Protein AF-A0AA42AXZ3-F1 (afdb_monomer)

Secondary structure (DSSP, 8-state):
-HHHHHHHHHTT--------GGGHHHHGGG-S-EEEE-TT--TTTHHHHHHHHHHHHHTT--EEEE-TTGGG-HHHHHHHHHHHHT--SEE---HHHHHHHHHHHHHTTTT-

Mean predicted aligned error: 3.67 Å

Nearest PDB structures (foldseek):
  6jyy-assembly1_A  TM=9.536E-01  e=6.237E-09  Klebsiella pneumoniae
  6k28-assembly1_B  TM=9.363E-01  e=5.498E-09  Klebsiella pneumoniae
  6k28-assembly1_A  TM=9.667E-01  e=9.701E-09  Klebsiella pneumoniae
  6jyy-assembly1_C  TM=9.668E-01  e=1.509E-08  Klebsiella pneumoniae
  3hpd-assembly1_A  TM=9.258E-01  e=1.768E-07  Pyrococcus horikoshii OT3

Structure (mmCIF, N/CA/C/O backbone):
data_AF-A0AA42AXZ3-F1
#
_entry.id   AF-A0AA42AXZ3-F1
#
loop_
_atom_site.group_PDB
_atom_site.id
_atom_site.type_symbol
_atom_site.label_atom_id
_atom_site.label_alt_id
_atom_site.label_comp_id
_atom_site.label_asym_id
_atom_site.label_entity_id
_atom_site.label_seq_id
_atom_site.pdbx_PDB_ins_code
_atom_site.Cartn_x
_atom_site.Cartn_y
_atom_site.Cartn_z
_atom_site.occupancy
_atom_site.B_iso_or_equiv
_atom_site.auth_seq_id
_atom_site.auth_comp_id
_atom_site.auth_asym_id
_atom_site.auth_atom_id
_atom_site.pdbx_PDB_model_num
ATOM 1 N N . MET A 1 1 ? 12.403 -3.330 5.922 1.00 78.56 1 MET A N 1
ATOM 2 C CA . MET A 1 1 ? 12.225 -3.515 4.466 1.00 78.56 1 MET A CA 1
ATOM 3 C C . MET A 1 1 ? 12.734 -4.893 4.045 1.00 78.56 1 MET A C 1
ATOM 5 O O . MET A 1 1 ? 12.002 -5.622 3.389 1.00 78.56 1 MET A O 1
ATOM 9 N N . ASP A 1 2 ? 13.904 -5.294 4.543 1.00 91.69 2 ASP A N 1
ATOM 10 C CA . ASP A 1 2 ? 14.612 -6.542 4.206 1.00 91.69 2 ASP A CA 1
ATOM 11 C C . ASP A 1 2 ? 13.787 -7.823 4.348 1.00 91.69 2 ASP A C 1
ATOM 13 O O . ASP A 1 2 ? 13.803 -8.661 3.454 1.00 91.69 2 ASP A O 1
ATOM 17 N N . LEU A 1 3 ? 13.015 -7.975 5.432 1.00 96.62 3 LEU A N 1
ATOM 18 C CA . LEU A 1 3 ? 12.191 -9.172 5.631 1.00 96.62 3 LEU A CA 1
ATOM 19 C C . LEU A 1 3 ? 11.169 -9.367 4.499 1.00 96.62 3 LEU A C 1
ATOM 21 O O . LEU A 1 3 ? 10.992 -10.486 4.028 1.00 96.62 3 LEU A O 1
ATOM 25 N N . MET A 1 4 ? 10.526 -8.289 4.038 1.00 95.00 4 MET A N 1
ATOM 26 C CA . MET A 1 4 ? 9.554 -8.361 2.942 1.00 95.00 4 MET A CA 1
ATOM 27 C C . MET A 1 4 ? 10.238 -8.734 1.625 1.00 95.00 4 MET A C 1
ATOM 29 O O . MET A 1 4 ? 9.765 -9.631 0.933 1.00 95.00 4 MET A O 1
ATOM 33 N N . ALA A 1 5 ? 11.377 -8.104 1.312 1.00 97.12 5 ALA A N 1
ATOM 34 C CA . ALA A 1 5 ? 12.161 -8.437 0.123 1.00 97.12 5 ALA A CA 1
ATOM 35 C C . ALA A 1 5 ? 12.612 -9.905 0.140 1.00 97.12 5 ALA A C 1
ATOM 37 O O . ALA A 1 5 ? 12.344 -10.645 -0.800 1.00 97.12 5 ALA A O 1
ATOM 38 N N . ASN A 1 6 ? 13.214 -10.357 1.240 1.00 98.06 6 ASN A N 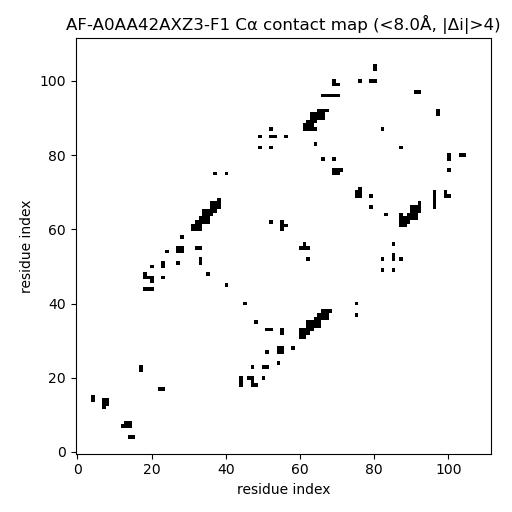1
ATOM 39 C CA . ASN A 1 6 ? 13.697 -11.729 1.379 1.00 98.06 6 ASN A CA 1
ATOM 40 C C . ASN A 1 6 ? 12.563 -12.756 1.338 1.00 98.06 6 ASN A C 1
ATOM 42 O O . ASN A 1 6 ? 12.744 -13.834 0.784 1.00 98.06 6 ASN A O 1
ATOM 46 N N . THR A 1 7 ? 11.386 -12.427 1.875 1.00 98.12 7 THR A N 1
ATOM 47 C CA . THR A 1 7 ? 10.211 -13.306 1.788 1.00 98.12 7 THR A CA 1
ATOM 48 C C . THR A 1 7 ? 9.740 -13.449 0.339 1.00 98.12 7 THR A C 1
ATOM 50 O O . THR A 1 7 ? 9.500 -14.564 -0.117 1.00 98.12 7 THR A O 1
ATOM 53 N N . LEU A 1 8 ? 9.664 -12.340 -0.407 1.00 97.81 8 LEU A N 1
ATOM 54 C CA . LEU A 1 8 ? 9.301 -12.356 -1.827 1.00 97.81 8 LEU A CA 1
ATOM 55 C C . LEU A 1 8 ? 10.331 -13.133 -2.659 1.00 97.81 8 LEU A C 1
ATOM 57 O O . LEU A 1 8 ? 9.946 -14.005 -3.438 1.00 97.81 8 LEU A O 1
ATOM 61 N N . LEU A 1 9 ? 11.626 -12.903 -2.426 1.00 98.31 9 LEU A N 1
ATOM 62 C CA . LEU A 1 9 ? 12.713 -13.656 -3.061 1.00 98.31 9 LEU A CA 1
ATOM 63 C C . LEU A 1 9 ? 12.623 -15.156 -2.755 1.00 98.31 9 LEU A C 1
ATOM 65 O O . LEU A 1 9 ? 12.719 -15.975 -3.663 1.00 98.31 9 LEU A O 1
ATOM 69 N N . ALA A 1 10 ? 12.383 -15.528 -1.494 1.00 98.44 10 ALA A N 1
ATOM 70 C CA . ALA A 1 10 ? 12.232 -16.924 -1.088 1.00 98.44 10 ALA A CA 1
ATOM 71 C C . ALA A 1 10 ? 11.014 -17.604 -1.740 1.00 98.44 10 ALA A C 1
ATOM 73 O O . ALA A 1 10 ? 11.041 -18.811 -1.966 1.00 98.44 10 ALA A O 1
ATOM 74 N N . SER A 1 11 ? 9.969 -16.841 -2.084 1.00 97.56 11 SER A N 1
ATOM 75 C CA . SER A 1 11 ? 8.827 -17.330 -2.871 1.00 97.56 11 SER A CA 1
ATOM 76 C C . SER A 1 11 ? 9.055 -17.348 -4.391 1.00 97.56 11 SER A C 1
ATOM 78 O O . SER A 1 11 ? 8.154 -17.736 -5.128 1.00 97.56 11 SER A O 1
ATOM 80 N N . GLY A 1 12 ? 10.236 -16.942 -4.871 1.00 98.00 12 GLY A N 1
ATOM 81 C CA . GLY A 1 12 ? 10.576 -16.894 -6.296 1.00 98.00 12 GLY A CA 1
ATOM 82 C C . GLY A 1 12 ? 10.124 -15.626 -7.028 1.00 98.00 12 GLY A C 1
ATOM 83 O O . GLY A 1 12 ? 10.172 -15.588 -8.254 1.00 98.00 12 GLY A O 1
ATOM 84 N N . ALA A 1 13 ? 9.689 -14.591 -6.304 1.00 98.00 13 ALA A N 1
ATOM 85 C CA . ALA A 1 13 ? 9.350 -13.293 -6.880 1.00 98.00 13 ALA A CA 1
ATOM 86 C C . ALA A 1 13 ? 10.583 -12.376 -6.979 1.00 98.00 13 ALA A C 1
ATOM 88 O O . ALA A 1 13 ? 11.624 -12.635 -6.375 1.00 98.00 13 ALA A O 1
ATOM 89 N N . SER A 1 14 ? 10.444 -11.267 -7.709 1.00 97.69 14 SER A N 1
ATOM 90 C CA . SER A 1 14 ? 11.476 -10.233 -7.854 1.00 97.69 14 SER A CA 1
ATOM 91 C C . SER A 1 14 ? 10.997 -8.915 -7.225 1.00 97.69 14 SER A C 1
ATOM 93 O O . SER A 1 14 ? 10.226 -8.187 -7.854 1.00 97.69 14 SER A O 1
ATOM 95 N N . PRO A 1 15 ? 11.359 -8.614 -5.963 1.00 97.69 15 PRO A N 1
ATOM 96 C CA . PRO A 1 15 ? 10.904 -7.405 -5.288 1.00 97.69 15 PRO A CA 1
ATOM 97 C C . PRO A 1 15 ? 11.720 -6.169 -5.681 1.00 97.69 15 PRO A C 1
ATOM 99 O O . PRO A 1 15 ? 12.938 -6.231 -5.833 1.00 97.69 15 PRO A O 1
ATOM 102 N N . ALA A 1 16 ? 11.053 -5.017 -5.714 1.00 97.12 16 ALA A N 1
ATOM 103 C CA . ALA A 1 16 ? 11.684 -3.704 -5.757 1.00 97.12 16 ALA A CA 1
ATOM 104 C C . ALA A 1 16 ? 10.939 -2.736 -4.830 1.00 97.12 16 ALA A C 1
ATOM 106 O O . ALA A 1 16 ? 9.718 -2.819 -4.687 1.00 97.12 16 ALA A O 1
ATOM 107 N N . MET A 1 17 ? 11.675 -1.826 -4.188 1.00 96.00 17 MET A N 1
ATOM 108 C CA . MET A 1 17 ? 11.123 -0.871 -3.225 1.00 96.00 17 MET A CA 1
ATOM 109 C C . MET A 1 17 ? 11.361 0.556 -3.695 1.00 96.00 17 MET A C 1
ATOM 111 O O . MET A 1 17 ? 12.490 1.038 -3.686 1.00 96.00 17 MET A O 1
ATOM 115 N N . LEU A 1 18 ? 10.279 1.231 -4.075 1.00 94.62 18 LEU A N 1
ATOM 116 C CA . LEU A 1 18 ? 10.318 2.573 -4.635 1.00 94.62 18 LEU A CA 1
ATOM 117 C C . LEU A 1 18 ? 9.535 3.548 -3.758 1.00 94.62 18 LEU A C 1
ATOM 119 O O . LEU A 1 18 ? 8.449 3.244 -3.267 1.00 94.62 18 LEU A O 1
ATOM 123 N N . HIS A 1 19 ? 10.099 4.739 -3.595 1.00 94.50 19 HIS A N 1
ATOM 124 C CA . HIS A 1 19 ? 9.443 5.889 -2.964 1.00 94.50 19 HIS A CA 1
ATOM 125 C C . HIS A 1 19 ? 9.576 7.167 -3.809 1.00 94.50 19 HIS A C 1
ATOM 127 O O . HIS A 1 19 ? 8.847 8.132 -3.584 1.00 94.50 19 HIS A O 1
ATOM 133 N N . CYS A 1 20 ? 10.488 7.174 -4.786 1.00 96.75 20 CYS A N 1
ATOM 134 C CA . CYS A 1 20 ? 10.747 8.289 -5.683 1.00 96.75 20 CYS A CA 1
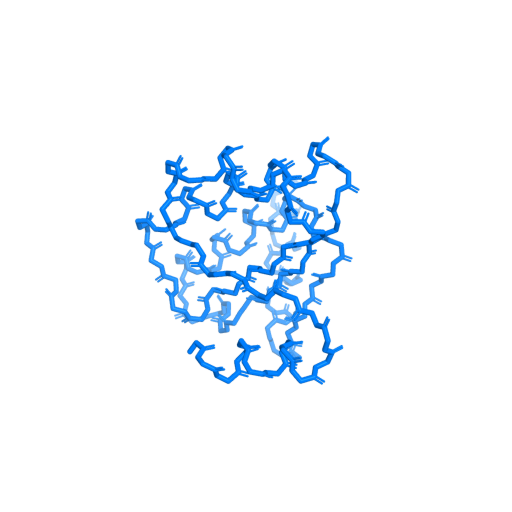ATOM 135 C C . CYS A 1 20 ? 9.610 8.430 -6.704 1.00 96.75 20 CYS A C 1
ATOM 137 O O . CYS A 1 20 ? 9.347 7.508 -7.474 1.00 96.75 20 CYS A O 1
ATOM 139 N N . LEU A 1 21 ? 8.940 9.586 -6.720 1.00 97.62 21 LEU A N 1
ATOM 140 C CA . LEU A 1 21 ? 7.823 9.853 -7.633 1.00 97.62 21 LEU A CA 1
ATOM 141 C C . LEU A 1 21 ? 8.267 9.792 -9.102 1.00 97.62 21 LEU A C 1
ATOM 143 O O . LEU A 1 21 ? 7.516 9.347 -9.964 1.00 97.62 21 LEU A O 1
ATOM 147 N N . GLN A 1 22 ? 9.493 10.233 -9.369 1.00 98.00 22 GLN A N 1
ATOM 148 C CA . GLN A 1 22 ? 10.075 10.337 -10.701 1.00 98.00 22 GLN A CA 1
ATOM 149 C C . GLN A 1 22 ? 10.325 8.966 -11.338 1.00 98.00 22 GLN A C 1
ATOM 151 O O . GLN A 1 22 ? 10.297 8.866 -12.555 1.00 98.00 22 GLN A O 1
ATOM 156 N N . GLU A 1 23 ? 10.515 7.915 -10.535 1.00 97.88 23 GLU A N 1
ATOM 157 C CA . GLU A 1 23 ? 10.735 6.551 -11.032 1.00 97.88 23 GLU A CA 1
ATOM 158 C C . GLU A 1 23 ? 9.425 5.807 -11.340 1.00 97.88 23 GLU A C 1
ATOM 160 O O . GLU A 1 23 ? 9.438 4.781 -12.016 1.00 97.88 23 GLU A O 1
ATOM 165 N N . ILE A 1 24 ? 8.276 6.301 -10.858 1.00 98.25 24 ILE A N 1
ATOM 166 C CA . ILE A 1 24 ? 6.986 5.606 -10.990 1.00 98.25 24 ILE A CA 1
ATOM 167 C C . ILE A 1 24 ? 6.591 5.348 -12.455 1.00 98.25 24 ILE A C 1
ATOM 169 O O . ILE A 1 24 ? 6.209 4.205 -12.736 1.00 98.25 24 ILE A O 1
ATOM 173 N N . PRO A 1 25 ? 6.680 6.323 -13.388 1.00 98.12 25 PRO A N 1
ATOM 174 C CA . PRO A 1 25 ? 6.317 6.098 -14.788 1.00 98.12 25 PRO A CA 1
ATOM 175 C C . PRO A 1 25 ? 7.204 5.062 -15.480 1.00 98.12 25 PRO A C 1
ATOM 177 O O . PRO A 1 25 ? 6.711 4.316 -16.322 1.00 98.12 25 PRO A O 1
ATOM 180 N N . ASP A 1 26 ? 8.479 4.994 -15.097 1.00 98.06 26 ASP A N 1
ATOM 181 C CA . ASP A 1 26 ? 9.461 4.109 -15.720 1.00 98.06 26 ASP A CA 1
ATOM 182 C C . ASP A 1 26 ? 9.379 2.690 -15.148 1.00 98.06 26 ASP A C 1
ATOM 184 O O . ASP A 1 26 ? 9.478 1.712 -15.882 1.00 98.06 26 ASP A O 1
ATOM 188 N N . PHE A 1 27 ? 9.165 2.550 -13.836 1.00 97.69 27 PHE A N 1
ATOM 189 C CA . PHE A 1 27 ? 9.249 1.256 -13.160 1.00 97.69 27 PHE A CA 1
ATOM 190 C C . PHE A 1 27 ? 7.920 0.489 -13.129 1.00 97.69 27 PHE A C 1
ATOM 192 O O . PHE A 1 27 ? 7.876 -0.717 -13.378 1.00 97.69 27 PHE A O 1
ATOM 199 N N . THR A 1 28 ? 6.811 1.172 -12.828 1.00 97.75 28 THR A N 1
ATOM 200 C CA . THR A 1 28 ? 5.493 0.535 -12.617 1.00 97.75 28 THR A CA 1
ATOM 201 C C . THR A 1 28 ? 5.009 -0.294 -13.820 1.00 97.75 28 THR A C 1
ATOM 203 O O . THR A 1 28 ? 4.453 -1.377 -13.600 1.00 97.75 28 THR A O 1
ATOM 206 N N . PRO A 1 29 ? 5.249 0.106 -15.089 1.00 98.00 29 PRO A N 1
ATOM 207 C CA . PRO A 1 29 ? 4.901 -0.716 -16.250 1.00 98.00 29 PRO A CA 1
ATOM 208 C C . PRO A 1 29 ? 5.560 -2.099 -16.281 1.00 98.00 29 PRO A C 1
ATOM 210 O O . PRO A 1 29 ? 5.002 -3.012 -16.892 1.00 98.00 29 PRO A O 1
ATOM 213 N N . HIS A 1 30 ? 6.686 -2.290 -15.591 1.00 97.56 30 HIS A N 1
ATOM 214 C CA . HIS A 1 30 ? 7.419 -3.557 -15.547 1.00 97.56 30 HIS A CA 1
ATOM 215 C C . HIS A 1 30 ? 7.071 -4.442 -14.344 1.00 97.56 30 HIS A C 1
ATOM 217 O O . HIS A 1 30 ? 7.394 -5.625 -14.358 1.00 97.56 30 HIS A O 1
ATOM 223 N N . ALA A 1 31 ? 6.395 -3.913 -13.321 1.00 97.56 31 ALA A N 1
ATOM 224 C CA . ALA A 1 31 ? 5.989 -4.692 -12.152 1.00 97.56 31 ALA A CA 1
ATOM 225 C C . ALA A 1 31 ? 4.730 -5.523 -12.441 1.00 97.56 31 ALA A C 1
ATOM 227 O O . ALA A 1 31 ? 3.803 -5.007 -13.055 1.00 97.56 31 ALA A O 1
ATOM 228 N N . ASP A 1 32 ? 4.640 -6.769 -11.972 1.00 98.00 32 ASP A N 1
ATOM 229 C CA . ASP A 1 32 ? 3.429 -7.602 -12.134 1.00 98.00 32 ASP A CA 1
ATOM 230 C C . ASP A 1 32 ? 2.311 -7.258 -11.136 1.00 98.00 32 ASP A C 1
ATOM 232 O O . ASP A 1 32 ? 1.144 -7.589 -11.341 1.00 98.00 32 ASP A O 1
ATOM 236 N N . GLY A 1 33 ? 2.656 -6.558 -10.058 1.00 97.75 33 GLY A N 1
ATOM 237 C CA . GLY A 1 33 ? 1.720 -6.073 -9.056 1.00 97.75 33 GLY A CA 1
ATOM 238 C C . GLY A 1 33 ? 2.380 -5.074 -8.114 1.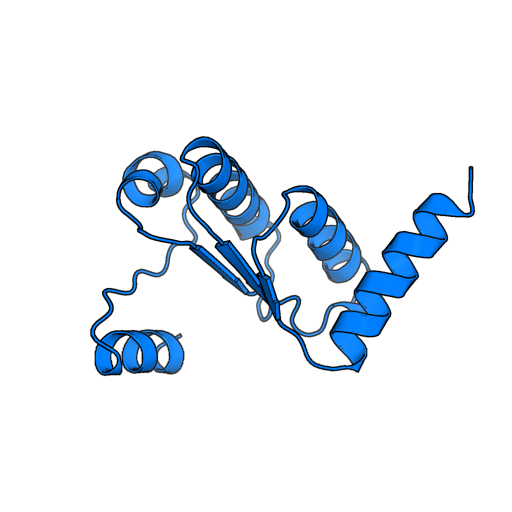00 97.75 33 GLY A C 1
ATOM 239 O O . GLY A 1 33 ? 3.600 -4.906 -8.113 1.00 97.75 33 GLY A O 1
ATOM 240 N N . LEU A 1 34 ? 1.561 -4.408 -7.307 1.00 98.50 34 LEU A N 1
ATOM 241 C CA . LEU A 1 34 ? 1.997 -3.380 -6.362 1.00 98.50 34 LEU A CA 1
ATOM 242 C C . LEU A 1 34 ? 1.547 -3.731 -4.938 1.00 98.50 34 LEU A C 1
ATOM 244 O O . LEU A 1 34 ? 0.439 -4.215 -4.720 1.00 98.50 34 LEU A O 1
ATOM 248 N N . CYS A 1 35 ? 2.391 -3.447 -3.950 1.00 98.12 35 CYS A N 1
ATOM 249 C CA . CYS A 1 35 ? 2.024 -3.494 -2.539 1.00 98.12 35 CYS A CA 1
ATOM 250 C C . CYS A 1 35 ? 2.262 -2.117 -1.920 1.00 98.12 35 CYS A C 1
ATOM 252 O O . CYS A 1 35 ? 3.393 -1.630 -1.911 1.00 98.12 35 CYS A O 1
ATOM 254 N N . LEU A 1 36 ? 1.204 -1.496 -1.398 1.00 98.25 36 LEU A N 1
ATOM 255 C CA . LEU A 1 36 ? 1.290 -0.254 -0.640 1.00 98.25 36 LEU A CA 1
ATOM 256 C C . LEU A 1 36 ? 1.066 -0.543 0.841 1.00 98.25 36 LEU A C 1
ATOM 258 O O . LEU A 1 36 ? -0.007 -0.986 1.246 1.00 98.25 36 LEU A O 1
ATOM 262 N N . ASN A 1 37 ? 2.081 -0.250 1.651 1.00 97.19 37 ASN A N 1
ATOM 263 C CA . ASN A 1 37 ? 2.031 -0.354 3.103 1.00 97.19 37 ASN A CA 1
ATOM 264 C C . ASN A 1 37 ? 2.297 1.024 3.715 1.00 97.19 37 ASN A C 1
ATOM 266 O O . ASN A 1 37 ? 3.312 1.655 3.420 1.00 97.19 37 ASN A O 1
ATOM 270 N N . VAL A 1 38 ? 1.395 1.488 4.580 1.00 96.75 38 VAL A N 1
ATOM 271 C CA . VAL A 1 38 ? 1.491 2.828 5.184 1.00 96.75 38 VAL A CA 1
ATOM 272 C C . VAL A 1 38 ? 2.133 2.830 6.571 1.00 96.75 38 VAL A C 1
ATOM 274 O O . VAL A 1 38 ? 2.095 3.850 7.249 1.00 96.75 38 VAL A O 1
ATOM 277 N N . GLY A 1 39 ? 2.745 1.736 7.036 1.00 95.62 39 GLY A N 1
ATOM 278 C CA . GLY A 1 39 ? 3.312 1.620 8.390 1.00 95.62 39 GLY A CA 1
ATOM 279 C C . GLY A 1 39 ? 4.225 2.787 8.774 1.00 95.62 39 GLY A C 1
ATOM 280 O O . GLY A 1 39 ? 4.094 3.343 9.863 1.00 95.62 39 GLY A O 1
ATOM 281 N N . THR A 1 40 ? 5.037 3.257 7.829 1.00 94.94 40 THR A N 1
ATOM 282 C CA . THR A 1 40 ? 5.908 4.436 7.963 1.00 94.94 40 THR A CA 1
ATOM 283 C C . THR A 1 40 ? 5.471 5.573 7.032 1.00 94.94 40 THR A C 1
ATOM 285 O O . THR A 1 40 ? 6.276 6.100 6.269 1.00 94.94 40 THR A O 1
ATOM 288 N N . LEU A 1 41 ? 4.175 5.906 7.035 1.00 95.62 41 LEU A N 1
ATOM 289 C CA . LEU A 1 41 ? 3.600 6.949 6.182 1.00 95.62 41 LEU A CA 1
ATOM 290 C C . LEU A 1 41 ? 4.339 8.289 6.327 1.00 95.62 41 LEU A C 1
ATOM 292 O O . LEU A 1 41 ? 4.493 8.801 7.435 1.00 95.62 41 LEU A O 1
ATOM 296 N N . SER A 1 42 ? 4.711 8.872 5.187 1.00 95.62 42 SER A N 1
ATOM 297 C CA . SER A 1 42 ? 5.300 10.208 5.069 1.00 95.62 42 SER A CA 1
ATOM 298 C C . SER A 1 42 ? 4.505 11.035 4.049 1.00 95.62 42 SER A C 1
ATOM 300 O O . SER A 1 42 ? 4.135 10.485 3.004 1.00 95.62 42 SER A O 1
ATOM 302 N N . PRO A 1 43 ? 4.244 12.334 4.301 1.00 95.19 43 PRO A N 1
ATOM 303 C CA . PRO A 1 43 ? 3.609 13.211 3.316 1.00 95.19 43 PRO A CA 1
ATOM 304 C C . PRO A 1 43 ? 4.404 13.296 2.007 1.00 95.19 43 PRO A C 1
ATOM 306 O O . PRO A 1 43 ? 3.792 13.376 0.946 1.00 95.19 43 PRO A O 1
ATOM 309 N N . ASP A 1 44 ? 5.733 13.178 2.062 1.00 95.88 44 ASP A N 1
ATOM 310 C CA . ASP A 1 44 ? 6.601 13.258 0.880 1.00 95.88 44 ASP A CA 1
ATOM 311 C C . ASP A 1 44 ? 6.460 12.036 -0.039 1.00 95.88 44 ASP A C 1
ATOM 313 O O . ASP A 1 44 ? 6.703 12.121 -1.240 1.00 95.88 44 ASP A O 1
ATOM 317 N N . TRP A 1 45 ? 6.051 10.887 0.510 1.00 95.00 45 TRP A N 1
ATOM 318 C CA . TRP A 1 45 ? 5.879 9.643 -0.252 1.00 95.00 45 TRP A CA 1
ATOM 319 C C . TRP A 1 45 ? 4.449 9.445 -0.750 1.00 95.00 45 TRP A C 1
ATOM 321 O O . TRP A 1 45 ? 4.217 8.642 -1.655 1.00 95.00 45 TRP A O 1
ATOM 331 N N . LEU A 1 46 ? 3.480 10.169 -0.183 1.00 96.44 46 LEU A N 1
ATOM 332 C CA . LEU A 1 46 ? 2.073 10.034 -0.548 1.00 96.44 46 LEU A CA 1
ATOM 333 C C . LEU A 1 46 ? 1.806 10.295 -2.047 1.00 96.44 46 LEU A C 1
ATOM 335 O O . LEU A 1 46 ? 1.056 9.515 -2.640 1.00 96.44 46 LEU A O 1
ATOM 339 N N . PRO A 1 47 ? 2.412 11.309 -2.701 1.00 98.00 47 PRO A N 1
ATOM 340 C CA . PRO A 1 47 ? 2.275 11.484 -4.146 1.00 98.00 47 PRO A CA 1
ATOM 341 C C . PRO A 1 47 ? 2.726 10.251 -4.940 1.00 98.00 47 PRO A C 1
ATOM 343 O O . PRO A 1 47 ? 2.017 9.819 -5.848 1.00 98.00 47 PRO A O 1
ATOM 346 N N . SER A 1 48 ? 3.854 9.639 -4.563 1.00 98.06 48 SER A N 1
ATOM 347 C CA . SER A 1 48 ? 4.379 8.427 -5.206 1.00 98.06 48 SER A CA 1
ATOM 348 C C . SER A 1 48 ? 3.439 7.238 -5.027 1.00 98.06 48 SER A C 1
ATOM 350 O O . SER A 1 48 ? 3.172 6.521 -5.987 1.00 98.06 48 SER A O 1
ATOM 352 N N . MET A 1 49 ? 2.881 7.057 -3.823 1.00 98.19 49 MET A N 1
ATOM 353 C CA . MET A 1 49 ? 1.910 5.994 -3.538 1.00 98.19 49 MET A CA 1
ATOM 354 C C . MET A 1 49 ? 0.656 6.116 -4.413 1.00 98.19 49 MET A C 1
ATOM 356 O O . MET A 1 49 ? 0.233 5.131 -5.016 1.00 98.19 49 MET A O 1
ATOM 360 N N . LYS A 1 50 ? 0.079 7.322 -4.512 1.00 98.44 50 LYS A N 1
ATOM 361 C CA . LYS A 1 50 ? -1.109 7.576 -5.344 1.00 98.44 50 LYS A CA 1
ATOM 362 C C . LYS A 1 50 ? -0.815 7.363 -6.826 1.00 98.44 50 LYS A C 1
ATOM 364 O O . LYS A 1 50 ? -1.544 6.627 -7.478 1.00 98.44 50 LYS A O 1
ATOM 369 N N . SER A 1 51 ? 0.286 7.934 -7.317 1.00 98.56 51 SER A N 1
ATOM 370 C CA . SER A 1 51 ? 0.719 7.794 -8.712 1.00 98.56 51 SER A CA 1
ATOM 371 C C . SER A 1 51 ? 0.926 6.323 -9.099 1.00 98.56 51 SER A C 1
ATOM 373 O O . SER A 1 51 ? 0.429 5.874 -10.130 1.00 98.56 51 SER A O 1
ATOM 375 N N . ALA A 1 52 ? 1.570 5.531 -8.234 1.00 98.50 52 ALA A N 1
ATOM 376 C CA . ALA A 1 52 ? 1.773 4.102 -8.467 1.00 98.50 52 ALA A CA 1
ATOM 377 C C . ALA A 1 52 ? 0.449 3.322 -8.515 1.00 98.50 52 ALA A C 1
ATOM 379 O O . ALA A 1 52 ? 0.258 2.495 -9.406 1.00 98.50 52 ALA A O 1
ATOM 380 N N . ALA A 1 53 ? -0.480 3.592 -7.589 1.00 98.62 53 ALA A N 1
ATOM 381 C CA . ALA A 1 53 ? -1.793 2.944 -7.565 1.00 98.62 53 ALA A CA 1
ATOM 382 C C . ALA A 1 53 ? -2.661 3.328 -8.778 1.00 98.62 53 ALA A C 1
ATOM 384 O O . ALA A 1 53 ? -3.323 2.477 -9.368 1.00 98.62 53 ALA A O 1
ATOM 385 N N . GLU A 1 54 ? -2.647 4.592 -9.196 1.00 98.62 54 GLU A N 1
ATOM 386 C CA . GLU A 1 54 ? -3.351 5.040 -10.401 1.00 98.62 54 GLU A CA 1
ATOM 387 C C . GLU A 1 54 ? -2.783 4.380 -11.662 1.00 98.62 54 GLU A C 1
ATOM 389 O O . GLU A 1 54 ? -3.544 3.855 -12.477 1.00 98.62 54 GLU A O 1
ATOM 394 N N . LEU A 1 55 ? -1.457 4.341 -11.800 1.00 98.62 55 LEU A N 1
ATOM 395 C CA . LEU A 1 55 ? -0.797 3.752 -12.962 1.00 98.62 55 LEU A CA 1
ATOM 396 C C . LEU A 1 55 ? -0.987 2.230 -13.027 1.00 98.62 55 LEU A C 1
ATOM 398 O O . LEU A 1 55 ? -1.315 1.700 -14.086 1.00 98.62 55 LEU A O 1
ATOM 402 N N . VAL A 1 56 ? -0.855 1.510 -11.908 1.00 98.31 56 VAL A N 1
ATOM 403 C CA . VAL A 1 56 ? -1.058 0.049 -11.887 1.00 98.31 56 VAL A CA 1
ATOM 404 C C . VAL A 1 56 ? -2.506 -0.315 -12.253 1.00 98.31 56 VAL A C 1
ATOM 406 O O . VAL A 1 56 ? -2.725 -1.264 -13.007 1.00 98.31 56 VAL A O 1
ATOM 409 N N . ASN A 1 57 ? -3.484 0.502 -11.836 1.00 98.44 57 ASN A N 1
ATOM 410 C CA . ASN A 1 57 ? -4.883 0.366 -12.246 1.00 98.44 57 ASN A CA 1
ATOM 411 C C . ASN A 1 57 ? -5.083 0.608 -13.747 1.00 98.44 57 ASN A C 1
ATOM 413 O O . ASN A 1 57 ? -5.790 -0.162 -14.395 1.00 98.44 57 ASN A O 1
ATOM 417 N N . GLN A 1 58 ? -4.474 1.659 -14.309 1.00 98.44 58 GLN A N 1
A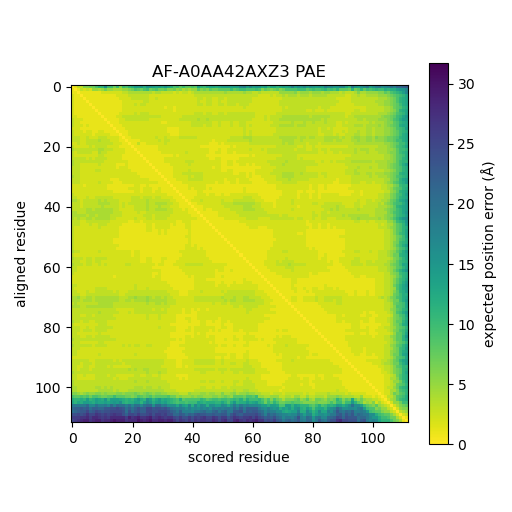TOM 418 C CA . GLN A 1 58 ? -4.539 1.947 -15.750 1.00 98.44 58 GLN A CA 1
ATOM 419 C C . GLN A 1 58 ? -3.968 0.796 -16.587 1.00 98.44 58 GLN A 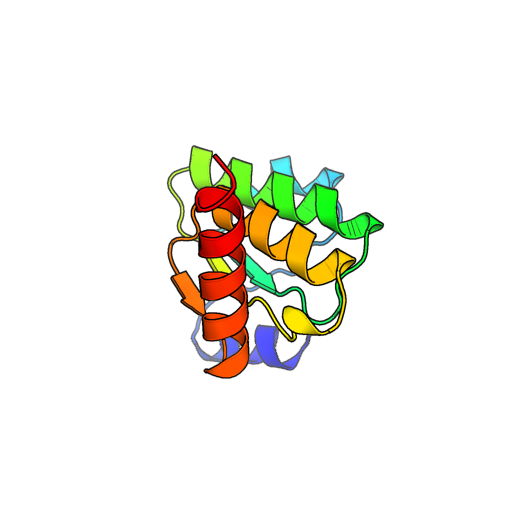C 1
ATOM 421 O O . GLN A 1 58 ? -4.473 0.504 -17.668 1.00 98.44 58 GLN A O 1
ATOM 426 N N . LEU A 1 59 ? -2.950 0.114 -16.062 1.00 98.38 59 LEU A N 1
ATOM 427 C CA . LEU A 1 59 ? -2.325 -1.054 -16.678 1.00 98.38 59 LEU A CA 1
ATOM 428 C C . LEU A 1 59 ? -3.092 -2.366 -16.431 1.00 98.38 59 LEU A C 1
ATOM 430 O O . LEU A 1 59 ? -2.666 -3.413 -16.913 1.00 98.38 59 LEU A O 1
ATOM 434 N N . GLY A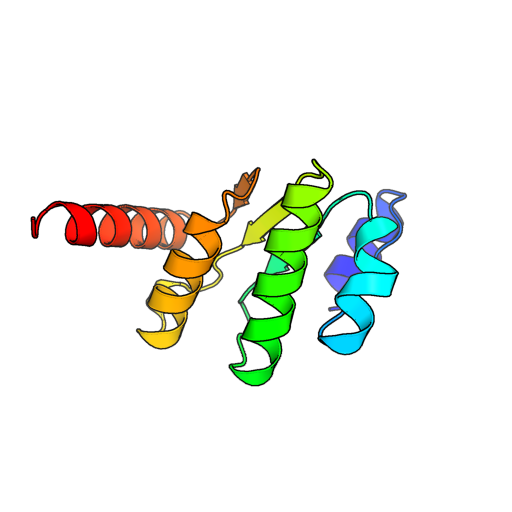 1 60 ? -4.199 -2.335 -15.680 1.00 98.19 60 GLY A N 1
ATOM 435 C CA . GLY A 1 60 ? -4.999 -3.518 -15.358 1.00 98.19 60 GLY A CA 1
ATOM 436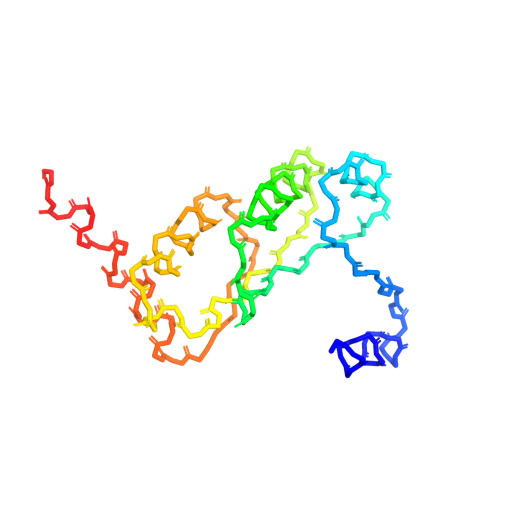 C C . GLY A 1 60 ? -4.297 -4.515 -14.431 1.00 98.19 60 GLY A C 1
ATOM 437 O O . GLY A 1 60 ? -4.626 -5.700 -14.447 1.00 98.19 60 GLY A O 1
ATOM 438 N N . LYS A 1 61 ? -3.319 -4.059 -13.642 1.00 98.38 61 LYS A N 1
ATOM 439 C CA . LYS A 1 61 ? -2.513 -4.903 -12.755 1.00 98.38 61 LYS A CA 1
ATOM 440 C C . LYS A 1 61 ? -3.004 -4.813 -11.305 1.00 98.38 61 LYS A C 1
ATOM 442 O O . LYS A 1 61 ? -3.411 -3.739 -10.857 1.00 98.38 61 LYS A O 1
ATOM 447 N N . PRO A 1 62 ? -2.986 -5.924 -10.547 1.00 98.44 62 PRO A N 1
ATOM 448 C CA . PRO A 1 62 ? -3.512 -5.942 -9.192 1.00 98.44 62 PRO A CA 1
ATOM 449 C C . PRO A 1 62 ? -2.584 -5.214 -8.221 1.00 98.44 62 PRO A C 1
ATOM 451 O O . PRO A 1 62 ? -1.358 -5.205 -8.369 1.00 98.44 62 PRO A O 1
ATOM 454 N N . TRP A 1 63 ? -3.173 -4.676 -7.157 1.00 98.75 63 TRP A N 1
ATOM 455 C CA . TRP A 1 63 ? -2.400 -4.149 -6.044 1.00 98.75 63 TRP A CA 1
ATOM 456 C C . TRP A 1 63 ? -3.047 -4.421 -4.692 1.00 98.75 63 TRP A C 1
ATOM 458 O O . TRP A 1 63 ? -4.271 -4.525 -4.566 1.00 98.75 63 TRP A O 1
ATOM 468 N N . VAL A 1 64 ? -2.188 -4.579 -3.689 1.00 98.75 64 VAL A N 1
ATOM 469 C CA . VAL A 1 64 ? -2.546 -4.867 -2.302 1.00 98.75 64 VAL A CA 1
ATOM 470 C C . VAL A 1 64 ? -2.329 -3.616 -1.466 1.00 98.75 64 VAL A C 1
ATOM 472 O O . VAL A 1 64 ? -1.283 -2.971 -1.560 1.00 98.75 64 VAL A O 1
ATOM 475 N N . PHE A 1 65 ? -3.302 -3.303 -0.618 1.00 98.75 65 PHE A N 1
ATOM 476 C CA . PHE A 1 65 ? -3.219 -2.213 0.342 1.00 98.75 65 PHE A CA 1
ATOM 477 C C . PHE A 1 65 ? -3.185 -2.744 1.779 1.00 98.75 65 PHE A C 1
ATOM 479 O O . PHE A 1 65 ? -4.088 -3.475 2.191 1.00 98.75 65 PHE A O 1
ATOM 486 N N . ASP A 1 66 ? -2.160 -2.358 2.541 1.00 98.56 66 ASP A N 1
ATOM 487 C CA . ASP A 1 66 ? -2.026 -2.644 3.973 1.00 98.56 66 ASP A CA 1
ATOM 488 C C . ASP A 1 66 ? -2.131 -1.334 4.788 1.00 98.56 66 ASP A C 1
ATOM 490 O O . ASP A 1 66 ? -1.162 -0.558 4.838 1.00 98.56 66 ASP A O 1
ATOM 494 N N . PRO A 1 67 ? -3.300 -1.046 5.405 1.00 98.06 67 PRO A N 1
ATOM 495 C CA . PRO A 1 67 ? -3.601 0.200 6.103 1.00 98.06 67 PRO A CA 1
ATOM 496 C C . PRO A 1 67 ? -3.054 0.195 7.543 1.00 98.06 67 PRO A C 1
ATOM 498 O O . PRO A 1 67 ? -3.772 0.530 8.487 1.00 98.06 67 PRO A O 1
ATOM 501 N N . VAL A 1 68 ? -1.790 -0.208 7.722 1.00 98.50 68 VAL A N 1
ATOM 502 C CA . VAL A 1 68 ? -1.143 -0.379 9.033 1.00 98.50 68 VAL A CA 1
ATOM 503 C C . VAL A 1 68 ? -1.448 0.792 9.963 1.00 98.50 68 VAL A C 1
ATOM 505 O O . VAL A 1 68 ? -1.173 1.955 9.644 1.00 98.50 68 VAL A O 1
ATOM 508 N N . ALA A 1 69 ? -1.980 0.464 11.138 1.00 97.62 69 ALA A N 1
ATOM 509 C CA . ALA A 1 69 ? -2.324 1.393 12.201 1.00 97.62 69 ALA A CA 1
ATOM 510 C C . ALA A 1 69 ? -3.265 2.534 11.768 1.00 97.62 69 ALA A C 1
ATOM 512 O O . ALA A 1 69 ? -3.141 3.628 12.304 1.00 97.62 69 ALA A O 1
ATOM 513 N N . VAL A 1 70 ? -4.188 2.319 10.818 1.00 97.69 70 VAL A N 1
ATOM 514 C CA . VAL A 1 70 ? -5.071 3.354 10.222 1.00 97.69 70 VAL A CA 1
ATOM 515 C C . VAL A 1 70 ? -5.688 4.347 11.219 1.00 97.69 70 VAL A C 1
ATOM 517 O O . VAL A 1 70 ? -5.781 5.533 10.913 1.00 97.69 70 VAL A O 1
ATOM 520 N N . SER A 1 71 ? -6.035 3.900 12.427 1.00 95.56 71 SER A N 1
ATOM 521 C CA . SER A 1 71 ? -6.641 4.726 13.483 1.00 95.56 71 SER A CA 1
ATOM 522 C C . SER A 1 71 ? -5.649 5.549 14.313 1.00 95.56 71 SER A C 1
ATOM 524 O O . SER A 1 71 ? -6.064 6.242 15.235 1.00 95.56 71 SER A O 1
ATOM 526 N N . ALA A 1 72 ? -4.344 5.455 14.050 1.00 96.19 72 ALA A N 1
ATOM 527 C CA . ALA A 1 72 ? -3.313 6.090 14.874 1.00 96.19 72 ALA A CA 1
ATOM 528 C C . ALA A 1 72 ? -3.271 7.619 14.732 1.00 96.19 72 ALA A C 1
ATOM 530 O O . ALA A 1 72 ? -2.747 8.296 15.613 1.00 96.19 72 ALA A O 1
ATOM 531 N N . SER A 1 73 ? -3.781 8.172 13.627 1.00 96.69 73 SER A N 1
ATOM 532 C CA . SER A 1 73 ? -3.913 9.617 13.433 1.00 96.69 73 SER A CA 1
ATOM 533 C C . SER A 1 73 ? -4.925 9.951 12.339 1.00 96.69 73 SER A C 1
ATOM 535 O O . SER A 1 73 ? -5.155 9.157 11.426 1.00 96.69 73 SER A O 1
ATOM 537 N N . GLU A 1 74 ? -5.480 11.163 12.378 1.00 95.50 74 GLU A N 1
ATOM 538 C CA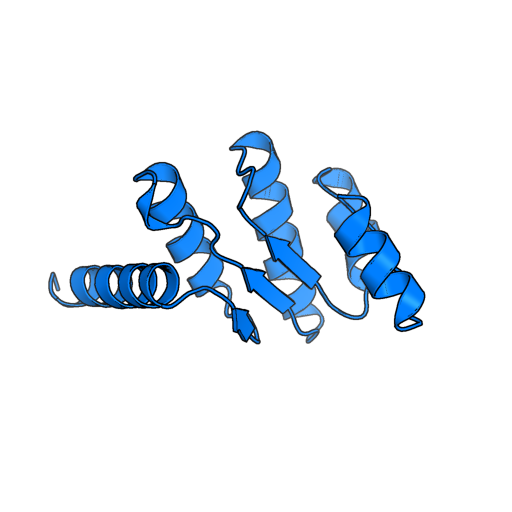 . GLU A 1 74 ? -6.382 11.662 11.331 1.00 95.50 74 GLU A CA 1
ATOM 539 C C . GLU A 1 74 ? -5.706 11.711 9.957 1.00 95.50 74 GLU A C 1
ATOM 541 O O . GLU A 1 74 ? -6.306 11.325 8.954 1.00 95.50 74 GLU A O 1
ATOM 546 N N . PHE A 1 75 ? -4.435 12.129 9.908 1.00 95.88 75 PHE A N 1
ATOM 547 C CA . PHE A 1 75 ? -3.647 12.152 8.672 1.00 95.88 75 PHE A CA 1
ATOM 548 C C . PHE A 1 75 ? -3.593 10.770 8.014 1.00 95.88 75 PHE A C 1
ATOM 550 O O . PHE A 1 75 ? -3.804 10.633 6.806 1.00 95.88 75 PHE A O 1
ATOM 557 N N . ARG A 1 76 ? -3.354 9.732 8.819 1.00 96.69 76 ARG A N 1
ATOM 558 C CA . ARG A 1 76 ? -3.288 8.353 8.347 1.00 96.69 76 ARG A CA 1
ATOM 559 C C . ARG A 1 76 ? -4.655 7.838 7.917 1.00 96.69 76 ARG A C 1
ATOM 561 O O . ARG A 1 76 ? -4.746 7.261 6.837 1.00 96.69 76 ARG A O 1
ATOM 568 N N . LEU A 1 77 ? -5.702 8.081 8.705 1.00 96.69 77 LEU A N 1
ATOM 569 C CA . LEU A 1 77 ? -7.066 7.680 8.364 1.00 96.69 77 LEU A CA 1
ATOM 570 C C . LEU A 1 77 ? -7.506 8.295 7.032 1.00 96.69 77 LEU A C 1
ATOM 572 O O . LEU A 1 77 ? -7.928 7.570 6.133 1.00 96.69 77 LEU A O 1
ATOM 576 N N . LYS A 1 78 ? -7.336 9.612 6.875 1.00 96.00 78 LYS A N 1
ATOM 577 C CA . LYS A 1 78 ? -7.665 10.330 5.639 1.00 96.00 78 LYS A CA 1
ATOM 578 C C . LYS A 1 78 ? -6.895 9.769 4.445 1.00 96.00 78 LYS A C 1
ATOM 580 O O . LYS A 1 78 ? -7.496 9.460 3.422 1.00 96.00 78 LYS A O 1
ATOM 585 N N . THR A 1 79 ? -5.588 9.566 4.601 1.00 96.69 79 THR A N 1
ATOM 586 C CA . THR A 1 79 ? -4.742 8.975 3.556 1.00 96.69 79 THR A CA 1
ATOM 587 C C . THR A 1 79 ? -5.211 7.573 3.165 1.00 96.69 79 THR A C 1
ATOM 589 O O . THR A 1 79 ? -5.284 7.254 1.981 1.00 96.69 79 THR A O 1
ATOM 592 N N . CYS A 1 80 ? -5.564 6.730 4.140 1.00 97.69 80 CYS A N 1
ATOM 593 C CA . CYS A 1 80 ? -6.055 5.383 3.861 1.00 97.69 80 CYS A CA 1
ATOM 594 C C . CYS A 1 80 ? -7.392 5.407 3.120 1.00 97.69 80 CYS A C 1
ATOM 596 O O . CYS A 1 80 ? -7.559 4.652 2.169 1.00 97.69 80 CYS A O 1
ATOM 598 N N . LEU A 1 81 ? -8.322 6.285 3.510 1.00 97.00 81 LEU A N 1
ATOM 599 C CA . LEU A 1 81 ? -9.591 6.456 2.801 1.00 97.00 81 LEU A CA 1
ATOM 600 C C . LEU A 1 81 ? -9.366 6.905 1.354 1.00 97.00 81 LEU A C 1
ATOM 602 O O . LEU A 1 81 ? -9.971 6.337 0.449 1.00 97.00 81 LEU A O 1
ATOM 606 N N . GLU A 1 82 ? -8.459 7.857 1.122 1.00 96.56 82 GLU A N 1
ATOM 607 C CA . GLU A 1 82 ? -8.080 8.290 -0.226 1.00 96.56 82 GLU A CA 1
ATOM 608 C C . GLU A 1 82 ? -7.519 7.124 -1.057 1.00 96.56 82 GLU A C 1
ATOM 610 O O . GLU A 1 82 ? -7.984 6.895 -2.171 1.00 96.56 82 GLU A O 1
ATOM 615 N N . LEU A 1 83 ? -6.589 6.333 -0.514 1.00 98.06 83 LEU A N 1
ATOM 616 C CA . LEU A 1 83 ? -6.018 5.177 -1.215 1.00 98.06 83 LEU A CA 1
ATOM 617 C C . LEU A 1 83 ? -7.058 4.081 -1.499 1.00 98.06 83 LEU A C 1
ATOM 619 O O . LEU A 1 83 ? -7.021 3.469 -2.562 1.00 98.06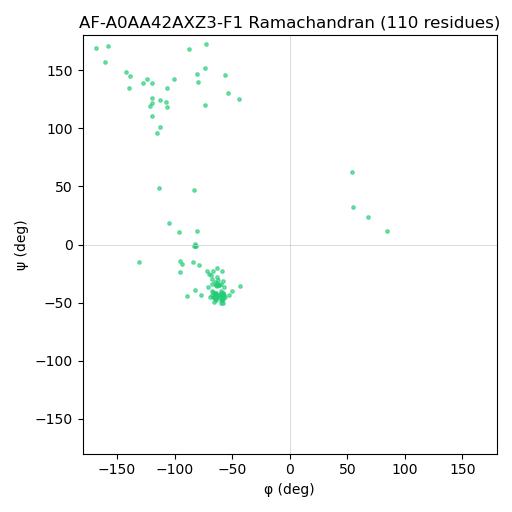 83 LEU A O 1
ATOM 623 N N . VAL A 1 84 ? -8.031 3.860 -0.611 1.00 97.81 84 VAL A N 1
ATOM 624 C CA . VAL A 1 84 ? -9.134 2.913 -0.860 1.00 97.81 84 VAL A CA 1
ATOM 625 C C . VAL A 1 84 ? -9.977 3.323 -2.068 1.00 97.81 84 VAL A C 1
ATOM 627 O O . VAL A 1 84 ? -10.422 2.452 -2.818 1.00 97.81 84 VAL A O 1
ATOM 630 N N . THR A 1 85 ? -10.171 4.626 -2.311 1.00 97.31 85 THR A N 1
ATOM 631 C CA . THR A 1 85 ? -10.911 5.090 -3.502 1.00 97.31 85 THR A CA 1
ATOM 632 C C . THR A 1 85 ? -10.233 4.707 -4.819 1.00 97.31 85 THR A C 1
ATOM 634 O O . THR A 1 85 ? -10.910 4.603 -5.842 1.00 97.31 85 THR A O 1
ATOM 637 N N . LEU A 1 86 ? -8.930 4.403 -4.781 1.00 98.31 86 LEU A N 1
ATOM 638 C CA . LEU A 1 86 ? -8.162 3.885 -5.911 1.00 98.31 86 LEU A CA 1
ATOM 639 C C . LEU A 1 86 ? -8.362 2.372 -6.123 1.00 98.31 86 LEU A C 1
ATOM 641 O O . LEU A 1 86 ? -7.646 1.773 -6.911 1.00 98.31 86 LEU A O 1
ATOM 645 N N . LYS A 1 87 ? -9.340 1.741 -5.461 1.00 97.88 87 LYS A N 1
ATOM 646 C CA . LYS A 1 87 ? -9.809 0.368 -5.735 1.00 97.88 87 LYS A CA 1
ATOM 647 C C . LYS A 1 87 ? -8.694 -0.699 -5.715 1.00 97.88 87 LYS A C 1
ATOM 649 O O . LYS A 1 87 ? -8.470 -1.354 -6.734 1.00 97.88 87 LYS A O 1
ATOM 654 N N . PRO A 1 88 ? -8.013 -0.916 -4.573 1.00 98.56 88 PRO A N 1
ATOM 655 C CA . PRO A 1 88 ? -7.103 -2.051 -4.430 1.00 98.56 88 PRO A CA 1
ATOM 656 C C . PRO A 1 88 ? -7.814 -3.375 -4.700 1.00 98.56 88 PRO A C 1
ATOM 658 O O . PRO A 1 88 ? -8.977 -3.554 -4.337 1.00 98.56 88 PRO A O 1
ATOM 661 N N . ALA A 1 89 ? -7.088 -4.327 -5.287 1.00 98.75 89 ALA A N 1
ATOM 662 C CA . ALA A 1 89 ? -7.595 -5.679 -5.503 1.00 98.75 89 ALA A CA 1
ATOM 663 C C . ALA A 1 89 ? -7.781 -6.424 -4.171 1.00 98.75 89 ALA A C 1
ATOM 665 O O . ALA A 1 89 ? -8.702 -7.225 -4.023 1.00 98.75 89 ALA A O 1
ATOM 666 N N . VAL A 1 90 ? -6.912 -6.145 -3.193 1.00 98.69 90 VAL A N 1
ATOM 667 C CA . VAL A 1 90 ? -6.968 -6.719 -1.845 1.00 98.69 90 VAL A CA 1
ATOM 668 C C . VAL A 1 90 ? -6.645 -5.643 -0.814 1.00 98.69 90 VAL A C 1
ATOM 670 O O . VAL A 1 90 ? -5.656 -4.925 -0.950 1.00 98.69 90 VAL A O 1
ATOM 673 N N . ILE A 1 91 ? -7.437 -5.578 0.256 1.00 98.56 91 ILE A N 1
ATOM 674 C CA . ILE A 1 91 ? -7.095 -4.841 1.478 1.00 98.56 91 ILE A CA 1
ATOM 675 C C . ILE A 1 91 ? -6.768 -5.871 2.556 1.00 98.56 91 ILE A C 1
ATOM 677 O O . ILE A 1 91 ? -7.599 -6.725 2.869 1.00 98.56 91 ILE A O 1
ATOM 681 N N . ARG A 1 92 ? -5.564 -5.800 3.125 1.00 98.19 92 ARG A N 1
ATOM 682 C CA . ARG A 1 92 ? -5.100 -6.710 4.175 1.00 98.19 92 ARG A CA 1
ATOM 683 C C . ARG A 1 92 ? -4.779 -5.908 5.422 1.00 98.19 92 ARG A C 1
ATOM 685 O O . ARG A 1 92 ? -3.901 -5.067 5.385 1.00 98.19 92 ARG A O 1
ATOM 692 N N . GLY A 1 93 ? -5.431 -6.223 6.532 1.00 98.00 93 GLY A N 1
ATOM 693 C CA . GLY A 1 93 ? -5.168 -5.618 7.835 1.00 98.00 93 GLY A CA 1
ATOM 694 C C . GLY A 1 93 ? -5.658 -6.530 8.951 1.00 98.00 93 GLY A C 1
ATOM 695 O O . GLY A 1 93 ? -6.323 -7.539 8.699 1.00 98.00 93 GLY A O 1
ATOM 696 N N . ASN A 1 94 ? -5.320 -6.197 10.190 1.00 98.31 94 ASN A N 1
ATOM 697 C CA . ASN A 1 94 ? -5.898 -6.867 11.349 1.00 98.31 94 ASN A CA 1
ATOM 698 C C . ASN A 1 94 ? -7.368 -6.438 11.563 1.00 98.31 94 ASN A C 1
ATOM 700 O O . ASN A 1 94 ? -7.881 -5.532 10.903 1.00 98.31 94 ASN A O 1
ATOM 704 N N . ALA A 1 95 ? -8.063 -7.085 12.503 1.00 98.12 95 ALA A N 1
ATOM 705 C CA . ALA A 1 95 ? -9.484 -6.827 12.735 1.00 98.12 95 ALA A CA 1
ATOM 706 C C . ALA A 1 95 ? -9.792 -5.357 13.075 1.00 98.12 95 ALA A C 1
ATOM 708 O O . ALA A 1 95 ? -10.766 -4.810 12.558 1.00 98.12 95 ALA A O 1
ATOM 709 N N . SER A 1 96 ? -8.978 -4.702 13.911 1.00 97.56 96 SER A N 1
ATOM 710 C CA . SER A 1 96 ? -9.234 -3.313 14.307 1.00 97.56 96 SER A CA 1
ATOM 711 C C . SER A 1 96 ? -8.980 -2.331 13.162 1.00 97.56 96 SER A C 1
ATOM 713 O O . SER A 1 96 ? -9.748 -1.385 13.003 1.00 97.56 96 SER A O 1
ATOM 715 N N . GLU A 1 97 ? -7.972 -2.580 12.324 1.00 98.19 97 GLU A N 1
ATOM 716 C CA . GLU A 1 97 ? -7.679 -1.772 11.134 1.00 98.19 97 GLU A CA 1
ATOM 717 C C . GLU A 1 97 ? -8.808 -1.854 10.102 1.00 98.19 97 GLU A C 1
ATOM 719 O O . GLU A 1 97 ? -9.284 -0.828 9.613 1.00 98.19 97 GLU A O 1
ATOM 724 N N . ILE A 1 98 ? -9.295 -3.065 9.812 1.00 97.94 98 ILE A N 1
ATOM 725 C CA . ILE A 1 98 ? -10.397 -3.263 8.863 1.00 97.94 98 ILE A CA 1
ATOM 726 C C . ILE A 1 98 ? -11.695 -2.632 9.384 1.00 97.94 98 ILE A C 1
ATOM 728 O O . ILE A 1 98 ? -12.397 -1.958 8.627 1.00 97.94 98 ILE A O 1
ATOM 732 N N . LEU A 1 99 ? -12.006 -2.791 10.675 1.00 97.19 99 LEU A N 1
ATOM 733 C CA . LEU A 1 99 ? -13.186 -2.170 11.284 1.00 97.19 99 LEU A CA 1
ATOM 734 C C . LEU A 1 99 ? -13.125 -0.641 11.233 1.00 97.19 99 LEU A C 1
ATOM 736 O O . LEU A 1 99 ? -14.124 -0.007 10.896 1.00 97.19 99 LEU A O 1
ATOM 740 N N . ALA A 1 100 ? -11.970 -0.047 11.533 1.00 96.00 100 ALA A N 1
ATOM 741 C CA . ALA A 1 100 ? -11.791 1.399 11.489 1.00 96.00 100 ALA A CA 1
ATOM 742 C C . ALA A 1 100 ? -11.995 1.963 10.078 1.00 96.00 100 ALA A C 1
ATOM 744 O O . ALA A 1 100 ? -12.732 2.934 9.900 1.00 96.00 100 ALA A O 1
ATOM 745 N N . LEU A 1 101 ? -11.409 1.313 9.070 1.00 95.62 101 LEU A N 1
ATOM 746 C CA . LEU A 1 101 ? -11.551 1.711 7.672 1.00 95.62 101 LEU A CA 1
ATOM 747 C C . LEU A 1 101 ? -13.008 1.590 7.188 1.00 95.62 101 LEU A C 1
ATOM 749 O O . LEU A 1 101 ? -13.527 2.493 6.528 1.00 95.62 101 LEU A O 1
ATOM 753 N N . ALA A 1 102 ? -13.695 0.508 7.568 1.00 95.00 102 ALA A N 1
ATOM 754 C CA . ALA A 1 102 ? -15.100 0.286 7.234 1.00 95.00 102 ALA A CA 1
ATOM 755 C C . ALA A 1 102 ? -16.045 1.283 7.930 1.00 95.00 102 ALA A C 1
ATOM 757 O O . ALA A 1 102 ? -16.991 1.763 7.306 1.00 95.00 102 ALA A O 1
ATOM 758 N N . ASN A 1 103 ? -15.798 1.614 9.202 1.00 93.31 103 ASN A N 1
ATOM 759 C CA . ASN A 1 103 ? -16.594 2.592 9.950 1.00 93.31 103 ASN A CA 1
ATOM 760 C C . ASN A 1 103 ? -16.455 3.997 9.365 1.00 93.31 103 ASN A C 1
ATOM 762 O O . ASN A 1 103 ? -17.459 4.620 9.037 1.00 93.31 103 ASN A O 1
ATOM 766 N N . ALA A 1 104 ? -15.225 4.455 9.132 1.00 88.56 104 ALA A N 1
ATOM 767 C CA . ALA A 1 104 ? -14.993 5.781 8.569 1.00 88.56 104 ALA A CA 1
ATOM 768 C C . ALA A 1 104 ? -15.587 5.931 7.153 1.00 88.56 104 ALA A C 1
ATOM 770 O O . ALA A 1 104 ? -16.060 7.000 6.764 1.00 88.56 104 ALA A O 1
ATOM 771 N N . SER A 1 105 ? -15.641 4.834 6.392 1.00 77.38 105 SER A N 1
ATOM 772 C CA . SER A 1 105 ? -16.327 4.803 5.096 1.00 77.38 105 SER A CA 1
ATOM 773 C C . SER A 1 105 ? -17.853 4.943 5.221 1.00 77.38 105 SER A C 1
ATOM 775 O O . SER A 1 105 ? -18.486 5.492 4.324 1.00 77.38 105 SER A O 1
ATOM 777 N N . ARG A 1 106 ? -18.464 4.487 6.324 1.00 77.38 106 ARG A N 1
ATOM 778 C CA . ARG A 1 106 ? -19.907 4.644 6.584 1.00 77.38 106 ARG A CA 1
ATOM 779 C C . ARG A 1 106 ? -20.269 6.055 7.039 1.00 77.38 106 ARG A C 1
ATOM 781 O O . ARG A 1 106 ? -21.236 6.617 6.531 1.00 77.38 106 ARG A O 1
ATOM 788 N N . ASP A 1 107 ? -19.482 6.647 7.930 1.00 69.94 107 ASP A N 1
ATOM 789 C CA . ASP A 1 107 ? -19.776 7.976 8.492 1.00 69.94 107 ASP A CA 1
ATOM 790 C C . ASP A 1 107 ? -19.737 9.083 7.424 1.00 69.94 107 ASP A C 1
ATOM 792 O O . ASP A 1 107 ? -20.538 10.021 7.444 1.00 69.94 107 ASP A O 1
ATOM 796 N N . THR A 1 108 ? -18.877 8.923 6.412 1.00 57.66 108 THR A N 1
ATOM 797 C CA . THR A 1 108 ? -18.838 9.810 5.235 1.00 57.66 108 THR A CA 1
ATOM 798 C C . THR A 1 108 ? -20.087 9.712 4.349 1.00 57.66 108 THR A C 1
ATOM 800 O O . THR A 1 108 ? -20.397 10.666 3.637 1.00 57.66 108 THR A O 1
ATOM 803 N N . HIS A 1 109 ? -20.827 8.599 4.401 1.00 53.19 109 HIS A N 1
ATOM 804 C CA . HIS A 1 109 ? -22.069 8.391 3.646 1.00 53.19 109 HIS A CA 1
ATOM 805 C C . HIS A 1 109 ? -23.326 8.737 4.453 1.00 53.19 109 HIS A C 1
ATOM 807 O O . HIS A 1 109 ? -24.345 9.064 3.857 1.00 53.19 109 HIS A O 1
ATOM 813 N N . SER A 1 110 ? -23.258 8.712 5.787 1.00 46.16 110 SER A N 1
ATOM 814 C CA . SER A 1 110 ? -24.393 9.027 6.667 1.00 46.16 110 SER A CA 1
ATOM 815 C C . SER A 1 110 ? -24.599 10.532 6.913 1.00 46.16 110 SER A C 1
ATOM 817 O O . SER A 1 110 ? -25.533 10.911 7.615 1.00 46.16 110 SER A O 1
ATOM 819 N N . SER A 1 111 ? -23.731 11.378 6.345 1.00 44.78 111 SER A N 1
ATOM 820 C CA . SER A 1 111 ? -23.777 12.848 6.442 1.00 44.78 111 SER A CA 1
ATOM 821 C C . SER A 1 111 ? -24.280 13.529 5.153 1.00 44.78 111 SER A C 1
ATOM 823 O O . SER A 1 111 ? -24.019 14.715 4.948 1.00 44.78 111 SER A O 1
ATOM 825 N N . LYS A 1 112 ? -24.955 12.788 4.265 1.00 38.72 112 LYS A N 1
ATOM 826 C CA . LYS A 1 112 ? -25.617 13.302 3.055 1.00 38.72 112 LYS A CA 1
ATOM 827 C C . LYS A 1 112 ? -27.110 13.019 3.083 1.00 38.72 112 LYS A C 1
ATOM 829 O O . LYS A 1 112 ? -27.480 11.928 3.565 1.00 38.72 112 LYS A O 1
#

pLDDT: mean 94.31, std 10.96, range [38.72, 98.75]

InterPro domains:
  IPR000417 Hydroxyethylthiazole kinase [PF02110] (3-105)
  IPR000417 Hydroxyethylthiazole kinase [PR01099] (3-24)
  IPR000417 Hydroxyethylthiazole kinase [PR01099] (34-42)
  IPR000417 Hydroxyethylthiazole kinase [PR01099] (60-77)
  IPR000417 Hydroxyethylthiazole kinase [PR01099] (90-104)
  IPR029056 Ribokinase-like [G3DSA:3.40.1190.20] (1-112)
  IPR029056 Ribokinase-like [SSF53613] (2-106)

Foldseek 3Di:
DVVVCVVCVVVVHHDDDDQDLVCLVVPLLPDQEEEDECQVPDPSSLNSLVSSLLVCVVVVHAYEYELPPCVPDPVSVVSSLVSVVSPHPYYDYDPVSVVSNVVVVVVVVVVD

Organism: Papaver nudicaule (NCBI:txid74823)

Radius of gyration: 14.52 Å; Cα contacts (8 Å, |Δi|>4): 120; chains: 1; bounding box: 40×31×32 Å

Solvent-accessible surface area (backbone atoms only — not comparable to full-atom values): 6644 Å² total; per-residue (Å²): 114,65,69,61,42,52,51,36,43,74,73,72,46,88,72,82,91,85,60,59,54,84,49,39,79,74,48,53,82,75,49,82,58,48,77,50,69,41,74,81,70,49,82,85,37,46,63,28,54,52,52,45,48,54,51,33,51,75,70,74,36,54,31,38,36,29,51,49,67,27,84,78,39,69,71,46,37,54,51,46,55,57,54,53,74,62,61,53,74,39,78,51,68,56,74,69,39,48,51,51,56,54,49,57,59,46,58,70,59,72,75,111

Sequence (112 aa):
MDLMANTLLASGASPAMLHCLQEIPDFTPHADGLCLNVGTLSPDWLPSMKSAAELVNQLGKPWVFDPVAVSASEFRLKTCLELVTLKPAVIRGNASEILALANASRDTHSSK